Protein AF-A0A495R513-F1 (afdb_monomer_lite)

pLDDT: mean 94.7, std 5.57, range [68.81, 98.38]

Radius of gyration: 13.41 Å; chains: 1; bounding box: 32×18×34 Å

Sequence (60 aa):
MSWKEQTAFAIWGLGVIIVLRTLYDVFGVEGRELAIVAVVLFFGSFYGVFMPVWRRLSAE

Structure (mmCIF, N/CA/C/O backbone):
data_AF-A0A495R513-F1
#
_entry.id   AF-A0A495R513-F1
#
loop_
_atom_site.group_PDB
_atom_site.id
_atom_site.type_symbol
_atom_site.label_atom_id
_atom_site.label_alt_id
_atom_site.label_comp_id
_atom_site.label_asym_id
_atom_site.label_entity_id
_atom_site.label_seq_id
_atom_site.pdbx_PDB_ins_code
_atom_site.Cartn_x
_atom_site.Cartn_y
_atom_site.Cartn_z
_atom_site.occupancy
_atom_site.B_iso_or_equiv
_atom_site.auth_seq_id
_atom_site.auth_comp_id
_atom_site.auth_asym_id
_atom_site.auth_atom_id
_atom_site.pdbx_PDB_model_num
ATOM 1 N N . MET A 1 1 ? 16.862 4.239 -9.505 1.00 70.69 1 MET A N 1
ATOM 2 C CA . MET A 1 1 ? 15.441 3.911 -9.713 1.00 70.69 1 MET A CA 1
ATOM 3 C C . MET A 1 1 ? 14.973 4.714 -10.910 1.00 70.69 1 MET A C 1
ATOM 5 O O . MET A 1 1 ? 15.057 5.937 -10.867 1.00 70.69 1 MET A O 1
ATOM 9 N N . SER A 1 2 ? 14.599 4.043 -11.994 1.00 89.69 2 SER A N 1
ATOM 10 C CA . SER A 1 2 ? 14.013 4.664 -13.185 1.00 89.69 2 SER A CA 1
ATOM 11 C C . SER A 1 2 ? 12.696 5.369 -12.830 1.00 89.69 2 SER A C 1
ATOM 13 O O . SER A 1 2 ? 12.025 5.006 -11.863 1.00 89.69 2 SER A O 1
ATOM 15 N N . TRP A 1 3 ? 12.280 6.363 -13.616 1.00 90.69 3 TRP A N 1
ATOM 16 C CA . TRP A 1 3 ? 10.966 6.993 -13.438 1.00 90.69 3 TRP A CA 1
ATOM 17 C C . TRP A 1 3 ? 9.821 5.977 -1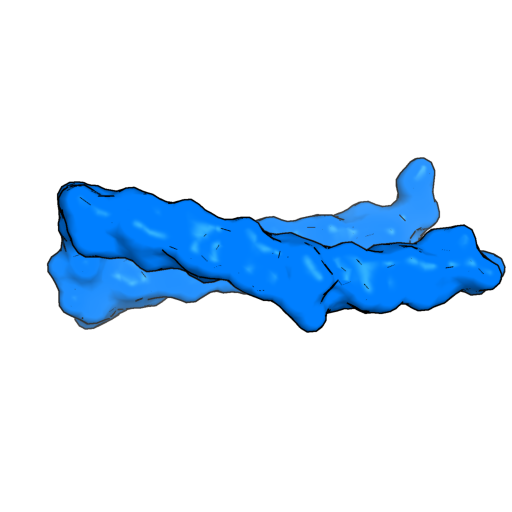3.581 1.00 90.69 3 TRP A C 1
ATOM 19 O O . TRP A 1 3 ? 8.831 6.050 -12.854 1.00 90.69 3 TRP A O 1
ATOM 29 N N . LYS A 1 4 ? 9.978 4.983 -14.469 1.00 89.69 4 LYS A N 1
ATOM 30 C CA . LYS A 1 4 ? 9.015 3.880 -14.642 1.00 89.69 4 LYS A CA 1
ATOM 31 C C . LYS A 1 4 ? 8.866 3.065 -13.358 1.00 89.69 4 LYS A C 1
ATOM 33 O O . LYS A 1 4 ? 7.761 2.789 -12.905 1.00 89.69 4 LYS A O 1
ATOM 38 N N . GLU A 1 5 ? 10.001 2.729 -12.764 1.00 90.25 5 GLU A N 1
ATOM 39 C CA . GLU A 1 5 ? 10.114 2.022 -11.497 1.00 90.25 5 GLU A CA 1
ATOM 40 C C . GLU A 1 5 ? 9.467 2.826 -10.353 1.00 90.25 5 GLU A C 1
ATOM 42 O O . GLU A 1 5 ? 8.551 2.337 -9.694 1.00 90.25 5 GLU A O 1
ATOM 47 N N . GLN A 1 6 ? 9.846 4.095 -10.166 1.00 92.88 6 GLN A N 1
ATOM 48 C CA . GLN A 1 6 ? 9.217 4.970 -9.164 1.00 92.88 6 GLN A CA 1
ATOM 49 C C . GLN A 1 6 ? 7.702 5.072 -9.344 1.00 92.88 6 GLN A C 1
ATOM 51 O O . GLN A 1 6 ? 6.959 4.967 -8.370 1.00 92.88 6 GLN A O 1
ATOM 56 N N . THR A 1 7 ? 7.244 5.231 -10.585 1.00 93.88 7 THR A N 1
ATOM 57 C CA . THR A 1 7 ? 5.818 5.302 -10.914 1.00 93.88 7 THR A CA 1
ATOM 58 C C . THR A 1 7 ? 5.100 4.007 -10.535 1.00 93.88 7 THR A C 1
ATOM 60 O O . THR A 1 7 ? 4.055 4.054 -9.892 1.00 93.88 7 THR A O 1
ATOM 63 N N . ALA A 1 8 ? 5.672 2.845 -10.861 1.00 92.81 8 ALA A N 1
ATOM 64 C CA . ALA A 1 8 ? 5.097 1.550 -10.504 1.00 92.81 8 ALA A CA 1
ATOM 65 C C . ALA A 1 8 ? 5.000 1.359 -8.982 1.00 92.81 8 ALA A C 1
ATOM 67 O O . ALA A 1 8 ? 3.981 0.880 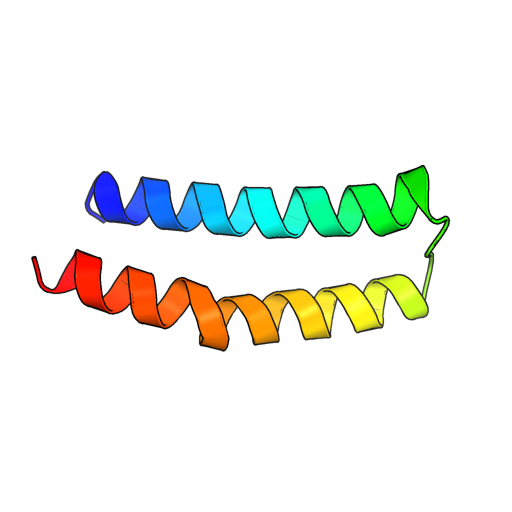-8.483 1.00 92.81 8 ALA A O 1
ATOM 68 N N . PHE A 1 9 ? 6.029 1.777 -8.239 1.00 94.44 9 PHE A N 1
ATOM 69 C CA . PHE A 1 9 ? 6.017 1.740 -6.776 1.00 94.44 9 PHE A CA 1
ATOM 70 C C . PHE A 1 9 ? 4.958 2.678 -6.189 1.00 94.44 9 PHE A C 1
ATOM 72 O O . PHE A 1 9 ? 4.195 2.269 -5.315 1.00 94.44 9 PHE A O 1
ATOM 79 N N . ALA A 1 10 ? 4.861 3.907 -6.704 1.00 96.38 10 ALA A N 1
ATOM 80 C CA . ALA A 1 10 ? 3.867 4.881 -6.268 1.00 96.38 10 ALA A CA 1
ATOM 81 C C . ALA A 1 10 ? 2.434 4.398 -6.533 1.00 96.38 10 ALA A C 1
ATOM 83 O O . ALA A 1 10 ? 1.596 4.480 -5.638 1.00 96.38 10 ALA A O 1
ATOM 84 N N . ILE A 1 11 ? 2.160 3.849 -7.723 1.00 96.62 11 ILE A N 1
ATOM 85 C CA . ILE A 1 11 ? 0.844 3.304 -8.087 1.00 96.62 11 ILE A CA 1
ATOM 86 C C . ILE A 1 11 ? 0.468 2.137 -7.175 1.00 96.62 11 ILE A C 1
ATOM 88 O O . ILE A 1 11 ? -0.650 2.099 -6.665 1.00 96.62 11 ILE A O 1
ATOM 92 N N . TRP A 1 12 ? 1.388 1.197 -6.943 1.00 97.38 12 TRP A N 1
ATOM 93 C CA . TRP A 1 12 ? 1.124 0.073 -6.047 1.00 97.38 12 TRP A CA 1
ATOM 94 C C . TRP A 1 12 ? 0.851 0.546 -4.612 1.00 97.38 12 TRP A C 1
ATOM 96 O O . TRP A 1 12 ? -0.162 0.159 -4.028 1.00 97.38 12 TRP A O 1
ATOM 106 N N . GLY A 1 13 ? 1.698 1.425 -4.069 1.00 97.06 13 GLY A N 1
ATOM 107 C CA . GLY A 1 13 ? 1.533 1.956 -2.715 1.00 97.06 13 GLY A CA 1
ATOM 108 C C . GLY A 1 13 ? 0.217 2.717 -2.542 1.00 97.06 13 GLY A C 1
ATOM 109 O O . GLY A 1 13 ? -0.523 2.460 -1.592 1.00 97.06 13 GLY A O 1
ATOM 110 N N . LEU A 1 14 ? -0.124 3.595 -3.493 1.00 98.19 14 LEU A N 1
ATOM 111 C CA . LEU A 1 14 ? -1.415 4.289 -3.520 1.00 98.19 14 LEU A CA 1
ATOM 112 C C . LEU A 1 14 ? -2.583 3.308 -3.599 1.00 98.19 14 LEU A C 1
ATOM 114 O O . LEU A 1 14 ? -3.553 3.475 -2.868 1.00 98.19 14 LEU A O 1
ATOM 118 N N . GLY A 1 15 ? -2.484 2.272 -4.433 1.00 97.62 15 GLY A N 1
ATOM 119 C CA . GLY A 1 15 ? -3.508 1.237 -4.548 1.00 97.62 15 GLY A CA 1
ATOM 120 C C . GLY A 1 15 ? -3.779 0.534 -3.217 1.00 97.62 15 GLY A C 1
ATOM 121 O O . GLY A 1 15 ? -4.933 0.435 -2.804 1.00 97.62 15 GLY A O 1
ATOM 122 N N . VAL A 1 16 ? -2.729 0.112 -2.504 1.00 97.94 16 VAL A N 1
ATOM 123 C CA . VAL A 1 16 ? -2.867 -0.508 -1.174 1.00 97.94 16 VAL A CA 1
ATOM 124 C C . VAL A 1 16 ? -3.522 0.460 -0.186 1.00 97.94 16 VAL A C 1
ATOM 126 O O . VAL A 1 16 ? -4.458 0.074 0.512 1.00 97.94 16 VAL A O 1
ATOM 129 N N . ILE A 1 17 ? -3.079 1.721 -0.148 1.00 97.94 17 ILE A N 1
ATOM 130 C CA . ILE A 1 17 ? -3.640 2.739 0.754 1.00 97.94 17 ILE A CA 1
ATOM 131 C C . ILE A 1 17 ? -5.123 2.978 0.462 1.00 97.94 17 ILE A C 1
ATOM 133 O O . ILE A 1 17 ? -5.920 3.009 1.396 1.00 97.94 17 ILE A O 1
ATOM 137 N N . ILE A 1 18 ? -5.499 3.127 -0.811 1.00 98.38 18 ILE A N 1
ATOM 138 C CA . ILE A 1 18 ? -6.890 3.357 -1.219 1.00 98.38 18 ILE A CA 1
ATOM 139 C C . ILE A 1 18 ? -7.766 2.190 -0.772 1.00 98.38 18 ILE A C 1
ATOM 141 O O . ILE A 1 18 ? -8.794 2.424 -0.149 1.00 98.38 18 ILE A O 1
ATOM 145 N N . VAL A 1 19 ? -7.345 0.946 -1.011 1.00 97.94 19 VAL A N 1
ATOM 146 C CA . VAL A 1 19 ? -8.118 -0.234 -0.597 1.00 97.94 19 VAL A CA 1
ATOM 147 C C . VAL A 1 19 ? -8.290 -0.276 0.923 1.00 97.94 19 VAL A C 1
ATOM 149 O O . VAL A 1 19 ? -9.401 -0.496 1.399 1.00 97.94 19 VAL A O 1
ATOM 152 N N . LEU A 1 20 ? -7.229 -0.019 1.696 1.00 97.88 20 LEU A N 1
ATOM 153 C CA . LEU A 1 20 ? -7.326 0.006 3.161 1.00 97.88 20 LEU A CA 1
ATOM 154 C C . LEU A 1 20 ? -8.227 1.129 3.668 1.00 97.88 20 LEU A C 1
ATOM 156 O O . LEU A 1 20 ? -9.008 0.911 4.590 1.00 97.88 20 LEU A O 1
ATOM 160 N N . ARG A 1 21 ? -8.161 2.307 3.042 1.00 97.94 21 ARG A N 1
ATOM 161 C CA . ARG A 1 21 ? -9.065 3.419 3.339 1.00 97.94 21 ARG A CA 1
ATOM 162 C C . ARG A 1 21 ? -10.505 3.071 3.018 1.00 97.94 21 ARG A C 1
ATOM 164 O O . ARG A 1 21 ? -11.362 3.284 3.854 1.00 97.94 21 ARG A O 1
ATOM 171 N N . THR A 1 22 ? -10.782 2.464 1.870 1.00 98.38 22 THR A N 1
ATOM 172 C CA . THR A 1 22 ? -12.139 2.022 1.536 1.00 98.38 22 THR A CA 1
ATOM 173 C C . THR A 1 22 ? -12.661 1.002 2.548 1.00 98.38 22 THR A C 1
ATOM 175 O O . THR A 1 22 ? -13.798 1.115 2.994 1.00 98.38 22 THR A O 1
ATOM 178 N N . LEU A 1 23 ? -11.842 0.032 2.959 1.00 97.94 23 LEU A N 1
ATOM 179 C CA . LEU A 1 23 ? -12.236 -0.942 3.979 1.00 97.94 23 LEU A CA 1
ATOM 180 C C . LEU A 1 23 ? -12.565 -0.282 5.319 1.00 97.94 23 LEU A C 1
ATOM 182 O O . LEU A 1 23 ? -13.565 -0.634 5.936 1.00 97.94 23 LEU A O 1
ATOM 186 N N . TYR A 1 24 ? -11.762 0.693 5.730 1.00 97.69 24 TYR A N 1
ATOM 187 C CA . TYR A 1 24 ? -11.985 1.432 6.965 1.00 97.69 24 TYR A CA 1
ATOM 188 C C . TYR A 1 24 ? -13.189 2.388 6.862 1.00 97.69 24 TYR A C 1
ATOM 190 O O . TYR A 1 24 ? -14.161 2.237 7.592 1.00 97.69 24 TYR A O 1
ATOM 198 N N . ASP A 1 25 ? -13.166 3.322 5.910 1.00 97.81 25 ASP A N 1
ATOM 199 C CA . ASP A 1 25 ? -14.112 4.439 5.813 1.00 97.81 25 ASP A CA 1
ATOM 200 C C . ASP A 1 25 ? -15.487 4.029 5.246 1.00 97.81 25 ASP A C 1
ATOM 202 O O . ASP A 1 25 ? -16.504 4.612 5.616 1.00 97.81 25 ASP A O 1
ATOM 206 N N . VAL A 1 26 ? -15.538 3.055 4.325 1.00 97.94 26 VAL A N 1
ATOM 207 C CA . VAL A 1 26 ? -16.783 2.652 3.634 1.00 97.94 26 VAL A CA 1
ATOM 208 C C . VAL A 1 26 ? -17.375 1.384 4.233 1.00 97.94 26 VAL A C 1
ATOM 210 O O . VAL A 1 26 ? -18.590 1.288 4.394 1.00 97.94 26 VAL A O 1
ATOM 213 N N . PHE A 1 27 ? -16.527 0.404 4.551 1.00 96.44 27 PHE A N 1
ATOM 214 C CA . PHE A 1 27 ? -16.975 -0.891 5.068 1.00 96.44 27 PHE A CA 1
ATOM 215 C C . PHE A 1 27 ? -16.904 -1.002 6.596 1.00 96.44 27 PHE A C 1
ATOM 217 O O . PHE A 1 27 ? -17.379 -1.999 7.135 1.00 96.44 27 PHE A O 1
ATOM 224 N N . GLY A 1 28 ? -16.350 -0.003 7.295 1.00 95.69 28 GLY A N 1
ATOM 225 C CA . GLY A 1 28 ? -16.259 -0.002 8.757 1.00 95.69 28 GLY A CA 1
ATOM 226 C C . GLY A 1 28 ? -15.382 -1.126 9.315 1.00 95.69 28 GLY A C 1
ATOM 227 O O . GLY A 1 28 ? -15.612 -1.586 10.430 1.00 95.69 28 GLY A O 1
ATOM 228 N N . VAL A 1 29 ? -14.416 -1.623 8.534 1.00 97.19 29 VAL A N 1
ATOM 229 C CA . VAL A 1 29 ? -13.474 -2.656 8.981 1.00 97.19 29 VAL A CA 1
ATOM 230 C C . VAL A 1 29 ? -12.410 -1.994 9.846 1.00 97.19 29 VAL A C 1
ATOM 232 O O . VAL A 1 29 ? -11.631 -1.173 9.364 1.00 97.19 29 VAL A O 1
ATOM 235 N N . GLU A 1 30 ? -12.335 -2.378 11.119 1.00 94.38 30 GLU A N 1
ATOM 236 C CA . GLU A 1 30 ? -11.480 -1.707 12.100 1.00 94.38 30 GLU A CA 1
ATOM 237 C C . GLU A 1 30 ? -10.639 -2.678 12.945 1.00 94.38 30 GLU A C 1
ATOM 239 O O . GLU A 1 30 ? -10.793 -3.904 12.917 1.00 94.38 30 GLU A O 1
ATOM 244 N N . GLY A 1 31 ? -9.700 -2.112 13.710 1.00 95.56 31 GLY A N 1
ATOM 245 C CA . GLY A 1 31 ? -8.931 -2.823 14.727 1.00 95.56 31 GLY A CA 1
ATOM 246 C C . GLY A 1 31 ? -8.171 -4.037 14.187 1.00 95.56 31 GLY A C 1
ATOM 247 O O . GLY A 1 31 ? -7.325 -3.928 13.296 1.00 95.56 31 GLY A O 1
ATOM 248 N N . ARG A 1 32 ? -8.444 -5.211 14.768 1.00 97.31 32 ARG A N 1
ATOM 249 C CA . ARG A 1 32 ? -7.728 -6.452 14.443 1.00 97.31 32 ARG A CA 1
ATOM 250 C C . ARG A 1 32 ? -8.005 -6.931 13.020 1.00 97.31 32 ARG A C 1
ATOM 252 O O . ARG A 1 32 ? -7.088 -7.429 12.372 1.00 97.31 32 ARG A O 1
ATOM 259 N N . GLU A 1 33 ? -9.237 -6.800 12.542 1.00 96.44 33 GLU A N 1
ATOM 260 C CA . GLU A 1 33 ? -9.613 -7.256 11.202 1.00 96.44 33 GLU A CA 1
ATOM 261 C C . GLU A 1 33 ? -8.902 -6.426 10.138 1.00 96.44 33 GLU A C 1
ATOM 263 O O . GLU A 1 33 ? -8.263 -6.986 9.246 1.00 96.44 33 GLU A O 1
ATOM 268 N N . LEU A 1 34 ? -8.894 -5.101 10.303 1.00 97.12 34 LEU A N 1
ATOM 269 C CA . LEU A 1 34 ? -8.170 -4.205 9.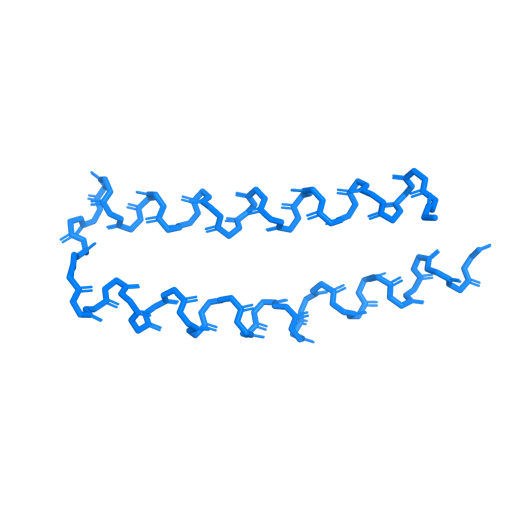407 1.00 97.12 34 LEU A CA 1
ATOM 270 C C . LEU A 1 34 ? -6.666 -4.501 9.401 1.00 97.12 34 LEU A C 1
ATOM 272 O O . LEU A 1 34 ? -6.053 -4.513 8.337 1.00 97.12 34 LEU A O 1
ATOM 276 N N . ALA A 1 35 ? -6.070 -4.792 10.562 1.00 97.56 35 ALA A N 1
ATOM 277 C CA . ALA A 1 35 ? -4.656 -5.152 10.653 1.00 97.56 35 ALA A CA 1
ATOM 278 C C . ALA A 1 35 ? -4.334 -6.455 9.901 1.00 97.56 35 ALA A C 1
ATOM 280 O O . ALA A 1 35 ? -3.341 -6.522 9.177 1.00 97.56 35 ALA A O 1
ATOM 281 N N . ILE A 1 36 ? -5.183 -7.481 10.028 1.00 98.00 36 ILE A N 1
ATOM 282 C CA . ILE A 1 36 ? -5.023 -8.744 9.294 1.00 98.00 36 ILE A CA 1
ATOM 283 C C . ILE A 1 36 ? -5.137 -8.492 7.790 1.00 98.00 36 ILE A C 1
ATOM 285 O O . ILE A 1 36 ? -4.274 -8.933 7.028 1.00 98.00 36 ILE A O 1
ATOM 289 N N . VAL A 1 37 ? -6.160 -7.751 7.359 1.00 97.19 37 VAL A N 1
ATOM 290 C CA . VAL A 1 37 ? -6.353 -7.433 5.941 1.00 97.19 37 VAL A CA 1
ATOM 291 C C . VAL A 1 37 ? -5.193 -6.600 5.405 1.00 97.19 37 VAL A C 1
ATOM 293 O O . VAL A 1 37 ? -4.714 -6.892 4.317 1.00 97.19 37 VAL A O 1
ATOM 296 N N . ALA A 1 38 ? -4.674 -5.637 6.167 1.00 97.62 38 ALA A N 1
ATOM 297 C CA . ALA A 1 38 ? -3.502 -4.854 5.786 1.00 97.62 38 ALA A CA 1
ATOM 298 C C . ALA A 1 38 ? -2.281 -5.734 5.527 1.00 97.62 38 ALA A C 1
ATOM 300 O O . ALA A 1 38 ? -1.638 -5.590 4.490 1.00 97.62 38 ALA A O 1
ATOM 301 N N . VAL A 1 39 ? -1.997 -6.685 6.418 1.00 98.19 39 VAL A N 1
ATOM 302 C CA . VAL A 1 39 ? -0.885 -7.629 6.250 1.00 98.19 39 VAL A CA 1
ATOM 303 C C . VAL A 1 39 ? -1.096 -8.492 5.005 1.00 98.19 39 VAL A C 1
ATOM 305 O O . VAL A 1 39 ? -0.216 -8.561 4.146 1.00 98.19 39 VAL A O 1
ATOM 308 N N . VAL A 1 40 ? -2.266 -9.120 4.870 1.00 97.94 40 VAL A N 1
ATOM 309 C CA . VAL A 1 40 ? -2.565 -10.016 3.742 1.00 97.94 40 VAL A CA 1
ATOM 310 C C . VAL A 1 40 ? -2.540 -9.263 2.412 1.00 97.94 40 VAL A C 1
ATOM 312 O O . VAL A 1 40 ? -1.905 -9.718 1.463 1.00 97.94 40 VAL A O 1
ATOM 315 N N . LEU A 1 41 ? -3.182 -8.096 2.342 1.00 97.62 41 LEU A N 1
ATOM 316 C CA . LEU A 1 41 ? -3.229 -7.254 1.151 1.00 97.62 41 LEU A CA 1
ATOM 317 C C . LEU A 1 41 ? -1.837 -6.758 0.770 1.00 97.62 41 LEU A C 1
ATOM 319 O O . LEU A 1 41 ? -1.466 -6.830 -0.401 1.00 97.62 41 LEU A O 1
ATOM 323 N N . PHE A 1 42 ? -1.061 -6.270 1.738 1.00 97.69 42 PHE A N 1
ATOM 324 C CA . PHE A 1 42 ? 0.280 -5.762 1.486 1.00 97.69 42 PHE A CA 1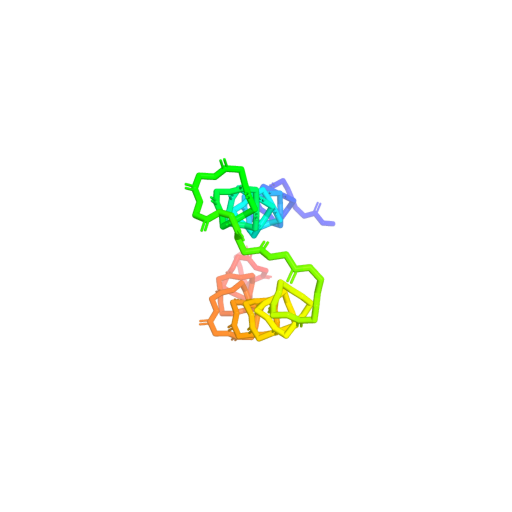
ATOM 325 C C . PHE A 1 42 ? 1.176 -6.865 0.928 1.00 97.69 42 PHE A C 1
ATOM 327 O O . PHE A 1 42 ? 1.669 -6.734 -0.187 1.00 97.69 42 PHE A O 1
ATOM 334 N N . PHE A 1 43 ? 1.341 -7.981 1.646 1.00 9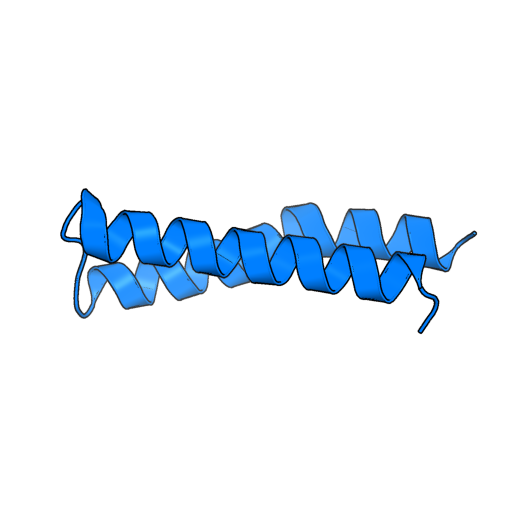7.94 43 PHE A N 1
ATOM 335 C CA . PHE A 1 43 ? 2.232 -9.054 1.201 1.00 97.94 43 PHE A CA 1
ATOM 336 C C . PHE A 1 43 ? 1.714 -9.755 -0.058 1.00 97.94 43 PHE A C 1
ATOM 338 O O . PHE A 1 43 ? 2.490 -10.011 -0.980 1.00 97.94 43 PHE A O 1
ATOM 345 N N . GLY A 1 44 ? 0.408 -10.019 -0.136 1.00 97.81 44 GLY A N 1
ATOM 346 C CA . GLY A 1 44 ? -0.218 -10.646 -1.297 1.00 97.81 44 GLY A CA 1
ATOM 347 C C . GLY A 1 44 ? -0.068 -9.805 -2.563 1.00 97.81 44 GLY A C 1
ATOM 348 O O . GLY A 1 44 ? 0.379 -10.314 -3.589 1.00 97.81 44 GLY A O 1
ATOM 349 N N . SER A 1 45 ? -0.363 -8.503 -2.496 1.00 97.31 45 SER A N 1
ATOM 350 C C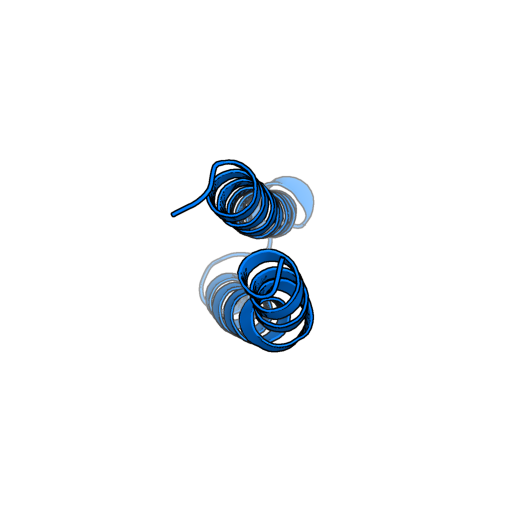A . SER A 1 45 ? -0.198 -7.608 -3.650 1.00 97.31 45 SER A CA 1
ATOM 351 C C . SER A 1 45 ? 1.272 -7.334 -3.974 1.00 97.31 45 SER A C 1
ATOM 353 O O . SER A 1 45 ? 1.633 -7.260 -5.150 1.00 97.31 45 SER A O 1
ATOM 355 N N . PHE A 1 46 ? 2.140 -7.236 -2.963 1.00 97.56 46 PHE A N 1
ATOM 356 C CA . PHE A 1 46 ? 3.563 -6.986 -3.166 1.00 97.56 46 PHE A CA 1
ATOM 357 C C . PHE A 1 46 ? 4.215 -8.116 -3.966 1.00 97.56 46 PHE A C 1
ATOM 359 O O . PHE A 1 46 ? 4.853 -7.871 -4.991 1.00 97.56 46 PHE A O 1
ATOM 366 N N . TYR A 1 47 ? 4.014 -9.365 -3.542 1.00 96.62 47 TYR A N 1
ATOM 367 C CA . TYR A 1 47 ? 4.613 -10.519 -4.213 1.00 96.62 47 TYR A CA 1
ATOM 368 C C . TYR A 1 47 ? 3.826 -10.984 -5.441 1.00 96.62 47 TYR A C 1
ATOM 370 O O . TYR A 1 47 ? 4.435 -11.430 -6.412 1.00 96.62 47 TYR A O 1
ATOM 378 N N . GLY A 1 48 ? 2.496 -10.873 -5.419 1.00 95.88 48 GLY A N 1
ATOM 379 C CA . GLY A 1 48 ? 1.630 -11.341 -6.501 1.00 95.88 48 GLY A CA 1
ATOM 380 C C . GLY A 1 48 ? 1.502 -10.373 -7.677 1.00 95.88 48 GLY A C 1
ATOM 381 O O . GLY A 1 48 ? 1.246 -10.816 -8.794 1.00 95.88 48 GLY A O 1
ATOM 382 N N . VAL A 1 49 ? 1.691 -9.066 -7.456 1.00 94.88 49 VAL A N 1
ATOM 383 C CA . VAL A 1 49 ? 1.448 -8.033 -8.479 1.00 94.88 49 VAL A CA 1
ATOM 384 C C . VAL A 1 49 ? 2.661 -7.131 -8.669 1.00 94.88 49 VAL A C 1
ATOM 386 O O . VAL A 1 49 ? 3.206 -7.065 -9.772 1.00 94.88 49 VAL A O 1
ATOM 389 N N . PHE A 1 50 ? 3.115 -6.457 -7.610 1.00 95.88 50 PHE A N 1
ATOM 390 C CA . PHE A 1 50 ? 4.165 -5.445 -7.730 1.00 95.88 50 PHE A CA 1
ATOM 391 C C . PHE A 1 50 ? 5.502 -6.040 -8.180 1.00 95.88 50 PHE A C 1
ATOM 393 O O . PHE A 1 50 ? 6.059 -5.586 -9.173 1.00 95.88 50 PHE A O 1
ATOM 400 N N . MET A 1 51 ? 5.998 -7.085 -7.513 1.00 96.50 51 MET A N 1
ATOM 401 C CA . MET A 1 51 ? 7.289 -7.705 -7.834 1.00 96.50 51 MET A CA 1
ATOM 402 C C . MET A 1 51 ? 7.381 -8.228 -9.281 1.00 96.50 51 MET A C 1
ATOM 404 O O . MET A 1 51 ? 8.391 -7.958 -9.936 1.00 96.50 51 MET A O 1
ATOM 408 N N . PRO A 1 52 ? 6.373 -8.936 -9.832 1.00 95.19 52 PRO A N 1
ATOM 409 C CA . PRO A 1 52 ? 6.358 -9.308 -11.246 1.00 95.19 52 PRO A CA 1
ATOM 410 C C . PRO A 1 52 ? 6.437 -8.114 -12.204 1.00 95.19 52 PRO A C 1
ATOM 412 O O . PRO A 1 52 ? 7.198 -8.163 -13.169 1.00 95.19 52 PRO A O 1
ATOM 415 N N . VAL A 1 53 ? 5.672 -7.048 -11.946 1.00 92.62 53 VAL A N 1
ATOM 416 C CA . VAL A 1 53 ? 5.669 -5.834 -12.783 1.00 92.62 53 VAL A CA 1
ATOM 417 C C . VAL A 1 53 ? 7.008 -5.114 -12.684 1.00 92.62 53 VAL A C 1
ATOM 419 O O . VAL A 1 53 ? 7.620 -4.802 -13.701 1.00 92.62 53 VAL A O 1
ATOM 422 N N . TRP A 1 54 ? 7.496 -4.925 -11.462 1.00 92.31 54 TRP A N 1
ATOM 423 C CA . TRP A 1 54 ? 8.779 -4.309 -11.172 1.00 92.31 54 TRP A CA 1
ATOM 424 C C . TRP A 1 54 ? 9.925 -5.010 -11.901 1.00 92.31 54 TRP A C 1
ATOM 426 O O . TRP A 1 54 ? 10.678 -4.368 -12.621 1.00 92.31 54 TRP A O 1
ATOM 436 N N . ARG A 1 55 ? 10.020 -6.342 -11.787 1.00 92.56 55 ARG A N 1
ATOM 437 C CA . ARG A 1 55 ? 11.073 -7.132 -12.447 1.00 92.56 55 ARG A CA 1
ATOM 438 C C . ARG A 1 55 ? 11.070 -6.978 -13.965 1.00 92.56 55 ARG A C 1
ATOM 440 O O . ARG A 1 55 ? 12.141 -6.995 -14.557 1.00 92.56 55 ARG A O 1
ATOM 447 N N . ARG A 1 56 ? 9.893 -6.846 -14.588 1.00 90.44 56 ARG A N 1
ATOM 448 C CA . ARG A 1 56 ? 9.787 -6.588 -16.033 1.00 90.44 56 ARG A CA 1
ATOM 449 C C . ARG A 1 56 ? 10.299 -5.193 -16.380 1.00 90.44 56 ARG A C 1
ATOM 451 O O . ARG A 1 56 ? 11.064 -5.065 -17.320 1.00 90.44 56 ARG A O 1
ATOM 458 N N . LEU A 1 57 ? 9.929 -4.182 -15.593 1.00 90.19 57 LEU A N 1
ATOM 459 C CA . LEU A 1 57 ? 10.357 -2.796 -15.807 1.00 90.19 57 LEU A CA 1
ATOM 460 C C . LEU A 1 57 ? 11.853 -2.576 -15.560 1.00 90.19 57 LEU A C 1
ATOM 462 O O . LEU A 1 57 ? 12.442 -1.739 -16.228 1.00 90.19 57 LEU A O 1
ATOM 466 N N . SER A 1 58 ? 12.460 -3.297 -14.614 1.00 85.94 58 SER A N 1
ATOM 467 C CA . SER A 1 58 ? 13.905 -3.229 -14.346 1.00 85.94 58 SER A CA 1
ATOM 468 C C . SER A 1 58 ? 14.755 -3.978 -15.377 1.00 85.94 58 SER A C 1
ATOM 470 O O . SER A 1 58 ? 15.973 -3.821 -15.385 1.00 85.94 58 SER A O 1
ATOM 472 N N . ALA A 1 59 ? 14.142 -4.853 -16.179 1.00 85.44 59 ALA A N 1
ATOM 473 C CA . ALA A 1 59 ? 14.819 -5.600 -17.239 1.00 85.44 59 ALA A CA 1
ATOM 474 C C . ALA A 1 59 ? 14.828 -4.853 -18.589 1.00 85.44 59 ALA A C 1
ATOM 476 O O . ALA A 1 59 ? 15.513 -5.300 -19.509 1.00 85.44 59 ALA A O 1
ATOM 477 N N . GLU A 1 60 ? 14.066 -3.759 -18.700 1.00 68.81 60 GLU A N 1
ATOM 478 C CA . GLU A 1 60 ? 14.067 -2.802 -19.821 1.00 68.81 60 GLU A CA 1
ATOM 479 C C . GLU A 1 60 ? 15.100 -1.688 -19.611 1.00 68.81 60 GLU A C 1
ATOM 481 O O . GLU A 1 60 ? 15.723 -1.285 -20.617 1.00 68.81 60 GLU A O 1
#

Foldseek 3Di:
DDPQLVVLVVVLVVVLVVVLCCCCVVVVQDDPRSVVCSVCSVVCCVVVPSVVVNVVVVVD

Secondary structure (DSSP, 8-state):
--HHHHHHHHHHHHHHHHHHHHHHHTT---HHHHHHHHHHHHHHHIIIIIHHHHHHHTT-

Organism: NCBI:txid182779